Protein AF-A0A1V4WXB0-F1 (afdb_monomer_lite)

Radius of gyration: 16.63 Å; chains: 1; bounding box: 37×34×46 Å

Structure (mmCIF, N/CA/C/O backbone):
data_AF-A0A1V4WXB0-F1
#
_entry.id   AF-A0A1V4WXB0-F1
#
loop_
_atom_site.group_PDB
_atom_site.id
_atom_site.type_symbol
_atom_site.label_atom_id
_atom_site.label_alt_id
_atom_site.label_comp_id
_atom_site.label_asym_id
_atom_site.label_entity_id
_atom_site.label_seq_id
_atom_site.pdbx_PDB_ins_code
_atom_site.Cartn_x
_atom_site.Cartn_y
_atom_site.Cartn_z
_atom_site.occupancy
_atom_site.B_iso_or_equiv
_atom_site.auth_seq_id
_atom_site.auth_comp_id
_atom_site.auth_asym_id
_atom_site.auth_atom_id
_atom_site.pdbx_PDB_model_num
ATOM 1 N N . MET A 1 1 ? -0.333 -11.982 -15.450 1.00 48.03 1 MET A N 1
ATOM 2 C CA . MET A 1 1 ? -1.634 -11.335 -15.133 1.00 48.03 1 MET A CA 1
ATOM 3 C C . MET A 1 1 ? -2.559 -12.350 -14.478 1.00 48.03 1 MET A C 1
ATOM 5 O O . MET A 1 1 ? -2.825 -13.374 -15.090 1.00 48.03 1 MET A O 1
ATOM 9 N N . LEU A 1 2 ? -3.059 -12.073 -13.270 1.00 60.75 2 LEU A N 1
ATOM 10 C CA . LEU A 1 2 ? -4.020 -12.927 -12.544 1.00 60.75 2 LEU A CA 1
ATOM 11 C C . LEU A 1 2 ? -5.465 -12.823 -13.087 1.00 60.75 2 LEU A C 1
ATOM 13 O O . LEU A 1 2 ? -6.425 -13.020 -12.353 1.00 60.75 2 LEU A O 1
ATOM 17 N N . GLY A 1 3 ? -5.624 -12.480 -14.369 1.00 71.88 3 GLY A N 1
ATOM 18 C CA . GLY A 1 3 ? -6.923 -12.312 -15.029 1.00 71.88 3 GLY A CA 1
ATOM 19 C C . GLY A 1 3 ? -7.626 -10.966 -14.810 1.00 71.88 3 GLY A C 1
ATOM 20 O O . GLY A 1 3 ? -8.650 -10.752 -15.440 1.00 71.88 3 GLY A O 1
ATOM 21 N N . GLN A 1 4 ? -7.088 -10.062 -13.979 1.00 81.25 4 GLN A N 1
ATOM 22 C CA . GLN A 1 4 ? -7.661 -8.730 -13.728 1.00 81.25 4 GLN A CA 1
ATOM 23 C C . GLN A 1 4 ? -6.994 -7.649 -14.588 1.00 81.25 4 GLN A C 1
ATOM 25 O O . GLN A 1 4 ? -5.766 -7.534 -14.592 1.00 81.25 4 GLN A O 1
ATOM 30 N N . GLU A 1 5 ? -7.785 -6.824 -15.272 1.00 85.38 5 GLU A N 1
ATOM 31 C CA . GLU A 1 5 ? -7.285 -5.708 -16.075 1.00 85.38 5 GLU A CA 1
ATOM 32 C C . GLU A 1 5 ? -6.605 -4.622 -15.226 1.00 85.38 5 GLU A C 1
ATOM 34 O O . GLU A 1 5 ? -6.912 -4.397 -14.051 1.00 85.38 5 GLU A O 1
ATOM 39 N N . MET A 1 6 ? -5.663 -3.909 -15.847 1.00 87.19 6 MET A N 1
ATOM 40 C CA . MET A 1 6 ? -5.005 -2.769 -15.217 1.00 87.19 6 MET A CA 1
ATOM 41 C C . MET A 1 6 ? -5.998 -1.614 -15.020 1.00 87.19 6 MET A C 1
ATOM 43 O O . MET A 1 6 ? -6.752 -1.269 -15.930 1.00 87.19 6 MET A O 1
ATOM 47 N N . ALA A 1 7 ? -5.954 -0.957 -13.858 1.00 87.62 7 ALA A N 1
ATOM 48 C CA . ALA A 1 7 ? -6.588 0.350 -13.692 1.00 87.62 7 ALA A CA 1
ATOM 49 C C . ALA A 1 7 ? -5.971 1.401 -14.644 1.00 87.62 7 ALA A C 1
ATOM 51 O O . ALA A 1 7 ? -4.812 1.294 -15.027 1.00 87.62 7 ALA A O 1
ATOM 52 N N . GLY A 1 8 ? -6.741 2.429 -15.016 1.00 88.88 8 GLY A N 1
ATOM 53 C CA . GLY A 1 8 ? -6.414 3.383 -16.091 1.00 88.88 8 GLY A CA 1
ATOM 54 C C . GLY A 1 8 ? -5.286 4.391 -15.814 1.00 88.88 8 GLY A C 1
ATOM 55 O O . GLY A 1 8 ? -5.411 5.551 -16.199 1.00 88.88 8 GLY A O 1
ATOM 56 N N . TYR A 1 9 ? -4.206 3.984 -15.145 1.00 89.38 9 TYR A N 1
ATOM 57 C CA . TYR A 1 9 ? -3.046 4.817 -14.832 1.00 89.38 9 TYR A CA 1
ATOM 58 C C . TYR A 1 9 ? -1.758 4.153 -15.327 1.00 89.38 9 TYR A C 1
ATOM 60 O O . TYR A 1 9 ? -1.547 2.963 -15.130 1.00 89.38 9 TYR A O 1
ATOM 68 N N . ALA A 1 10 ? -0.868 4.935 -15.931 1.00 92.94 10 ALA A N 1
ATOM 69 C CA . ALA A 1 10 ? 0.445 4.484 -16.391 1.00 92.94 10 ALA A CA 1
ATOM 70 C C . ALA A 1 10 ? 1.535 5.404 -15.825 1.00 92.94 10 ALA A C 1
ATOM 72 O O . ALA A 1 10 ? 2.171 6.161 -16.551 1.00 92.94 10 ALA A O 1
ATOM 73 N N . THR A 1 11 ? 1.658 5.434 -14.497 1.00 95.62 11 THR A N 1
ATOM 74 C CA . THR A 1 11 ? 2.443 6.463 -13.794 1.00 95.62 11 THR A CA 1
ATOM 75 C C . THR A 1 11 ? 3.871 6.056 -13.465 1.00 95.62 11 THR A C 1
ATOM 77 O O . THR A 1 11 ? 4.710 6.946 -13.348 1.00 95.62 11 THR A O 1
ATOM 80 N N . GLY A 1 12 ? 4.159 4.762 -13.307 1.00 96.25 12 GLY A N 1
ATOM 81 C CA . GLY A 1 12 ? 5.501 4.304 -12.964 1.00 96.25 12 GLY A CA 1
ATOM 82 C C . GLY A 1 12 ? 5.569 2.949 -12.271 1.00 96.25 12 GLY A C 1
ATOM 83 O O . GLY A 1 12 ? 4.577 2.236 -12.093 1.00 96.25 12 GLY A O 1
ATOM 84 N N . GLU A 1 13 ? 6.797 2.614 -11.895 1.00 97.25 13 GLU A N 1
ATOM 85 C CA . GLU A 1 13 ? 7.229 1.327 -11.367 1.00 97.25 13 GLU A CA 1
ATOM 86 C C . GLU A 1 13 ? 6.515 0.957 -10.059 1.00 97.25 13 GLU A C 1
ATOM 88 O O . GLU A 1 13 ? 6.157 -0.206 -9.854 1.00 97.25 13 GLU A O 1
ATOM 93 N N . VAL A 1 14 ? 6.250 1.933 -9.179 1.00 97.50 14 VAL A N 1
ATOM 94 C CA . VAL A 1 14 ? 5.590 1.683 -7.886 1.00 97.50 14 VAL A CA 1
ATOM 95 C C . VAL A 1 14 ? 4.118 1.354 -8.089 1.00 97.50 14 VAL A C 1
ATOM 97 O O . VAL A 1 14 ? 3.613 0.388 -7.511 1.00 97.50 14 VAL A O 1
ATOM 100 N N . PHE A 1 15 ? 3.421 2.105 -8.945 1.00 96.62 15 PHE A N 1
ATOM 101 C CA . PHE A 1 15 ? 2.044 1.794 -9.303 1.00 96.62 15 PHE A CA 1
ATOM 102 C C . PHE A 1 15 ? 1.931 0.415 -9.951 1.00 96.62 15 PHE A C 1
ATOM 104 O O . PHE A 1 15 ? 1.105 -0.391 -9.518 1.00 96.62 15 PHE A O 1
ATOM 111 N N . PHE A 1 16 ? 2.785 0.113 -10.928 1.00 95.88 16 PHE A N 1
ATOM 112 C CA . PHE A 1 16 ? 2.788 -1.180 -11.607 1.00 95.88 16 PHE A CA 1
ATOM 113 C C . PHE A 1 16 ? 3.041 -2.342 -10.648 1.00 95.88 16 PHE A C 1
ATOM 115 O O . PHE A 1 16 ? 2.311 -3.333 -10.694 1.00 95.88 16 PHE A O 1
ATOM 122 N N . THR A 1 17 ? 3.994 -2.190 -9.726 1.00 96.44 17 THR A N 1
ATOM 123 C CA . THR A 1 17 ? 4.263 -3.175 -8.669 1.00 96.44 17 THR A CA 1
ATOM 124 C C . THR A 1 17 ? 3.036 -3.371 -7.780 1.00 96.44 17 THR A C 1
ATOM 126 O O . THR A 1 17 ? 2.599 -4.502 -7.560 1.00 96.44 17 THR A O 1
ATOM 129 N N . SER A 1 18 ? 2.410 -2.281 -7.322 1.00 95.50 18 SER A N 1
ATOM 130 C CA . SER A 1 18 ? 1.211 -2.354 -6.478 1.00 95.50 18 SER A CA 1
ATOM 131 C C . SER A 1 18 ? 0.013 -2.996 -7.182 1.00 95.50 18 SER A C 1
ATOM 133 O O . SER A 1 18 ? -0.737 -3.749 -6.568 1.00 95.50 18 SER A O 1
ATOM 135 N N . GLN A 1 19 ? -0.156 -2.750 -8.481 1.00 93.00 19 GLN A N 1
ATOM 136 C CA . GLN A 1 19 ? -1.238 -3.315 -9.280 1.00 93.00 19 GLN A CA 1
ATOM 137 C C . GLN A 1 19 ? -1.010 -4.813 -9.519 1.00 93.00 19 GLN A C 1
ATOM 139 O O . GLN A 1 19 ? -1.948 -5.608 -9.470 1.00 93.00 19 GLN A O 1
ATOM 144 N N . ALA A 1 20 ? 0.238 -5.214 -9.756 1.00 93.12 20 ALA A N 1
ATOM 145 C CA . ALA A 1 20 ? 0.595 -6.600 -10.019 1.00 93.12 20 ALA A CA 1
ATOM 146 C C . ALA A 1 20 ? 0.544 -7.468 -8.761 1.00 93.12 20 ALA A C 1
ATOM 148 O O . ALA A 1 20 ? 0.001 -8.571 -8.801 1.00 93.12 20 ALA A O 1
ATOM 149 N N . LEU A 1 21 ? 1.075 -6.965 -7.646 1.00 94.69 21 LEU A N 1
ATOM 150 C CA . LEU A 1 21 ? 1.255 -7.753 -6.430 1.00 94.69 21 LEU A CA 1
ATOM 151 C C . LEU A 1 21 ? 0.238 -7.436 -5.338 1.00 94.69 21 LEU A C 1
ATOM 153 O O . LEU A 1 21 ? 0.005 -8.298 -4.501 1.00 94.69 21 LEU A O 1
ATOM 157 N N . GLY A 1 22 ? -0.402 -6.264 -5.335 1.00 93.12 22 GLY A N 1
ATOM 158 C CA . GLY A 1 22 ? -1.384 -5.864 -4.321 1.00 93.12 22 GLY A CA 1
ATOM 159 C C . GLY A 1 22 ? -2.600 -6.792 -4.239 1.00 93.12 22 GLY A C 1
ATOM 160 O O . GLY A 1 22 ? -2.878 -7.574 -5.152 1.00 93.12 22 GLY A O 1
ATOM 161 N N . LEU A 1 23 ? -3.319 -6.734 -3.115 1.00 90.50 23 LEU A N 1
ATOM 162 C CA . LEU A 1 23 ? -4.320 -7.742 -2.741 1.00 90.50 23 LEU A CA 1
ATOM 163 C C . LEU A 1 23 ? -5.472 -7.887 -3.741 1.00 90.50 23 LEU A C 1
ATOM 165 O O . LEU A 1 23 ? -5.804 -9.003 -4.131 1.00 90.50 23 LEU A O 1
ATOM 169 N N . ARG A 1 24 ? -6.059 -6.772 -4.172 1.00 88.12 24 ARG A N 1
ATOM 170 C CA . ARG A 1 24 ? -7.177 -6.694 -5.124 1.00 88.12 24 ARG A CA 1
ATOM 171 C C . ARG A 1 24 ? -6.728 -6.342 -6.539 1.00 88.12 24 ARG A C 1
ATOM 173 O O . ARG A 1 24 ? -7.591 -6.061 -7.364 1.00 88.12 24 ARG A O 1
ATOM 180 N N . HIS A 1 25 ? -5.421 -6.288 -6.814 1.00 86.94 25 HIS A N 1
ATOM 181 C CA . HIS A 1 25 ? -4.891 -5.812 -8.099 1.00 86.94 25 HIS A CA 1
ATOM 182 C C . HIS A 1 25 ? -5.520 -4.480 -8.518 1.00 86.94 25 HIS A C 1
ATOM 184 O O . HIS A 1 25 ? -6.098 -4.346 -9.596 1.00 86.94 25 HIS A O 1
ATOM 190 N N . SER A 1 26 ? -5.533 -3.513 -7.600 1.00 86.75 26 SER A N 1
ATOM 191 C CA . SER A 1 26 ? -6.298 -2.284 -7.773 1.00 86.75 26 SER A CA 1
ATOM 192 C C . SER A 1 26 ? -5.638 -1.100 -7.084 1.00 86.75 26 SER A C 1
ATOM 194 O O . SER A 1 26 ? -5.165 -1.202 -5.953 1.00 86.75 26 SER A O 1
ATOM 196 N N . HIS A 1 27 ? -5.753 0.070 -7.715 1.00 90.06 27 HIS A N 1
ATOM 197 C CA . HIS A 1 27 ? -5.433 1.385 -7.146 1.00 90.06 27 HIS A CA 1
ATOM 198 C C . HIS A 1 27 ? -6.203 1.715 -5.847 1.00 90.06 27 HIS A C 1
ATOM 200 O O . HIS A 1 27 ? -5.913 2.694 -5.151 1.00 90.06 27 HIS A O 1
ATOM 206 N N . LEU A 1 28 ? -7.220 0.920 -5.501 1.00 91.38 28 LEU A N 1
ATOM 207 C CA . LEU A 1 28 ? -7.904 1.038 -4.219 1.00 91.38 28 LEU A CA 1
ATOM 208 C C . LEU A 1 28 ? -7.078 0.472 -3.056 1.00 91.38 28 LEU A C 1
ATOM 210 O O . LEU A 1 28 ? -7.296 0.925 -1.933 1.00 91.38 28 LEU A O 1
ATOM 214 N N . ASP A 1 29 ? -6.143 -0.455 -3.293 1.00 89.94 29 ASP A N 1
ATOM 215 C CA . ASP A 1 29 ? -5.240 -0.997 -2.260 1.00 89.94 29 ASP A CA 1
ATOM 216 C C . ASP A 1 29 ? -3.968 -0.193 -2.069 1.00 89.94 29 ASP A C 1
ATOM 218 O O . ASP A 1 29 ? -3.390 -0.234 -0.990 1.00 89.94 29 ASP A O 1
ATOM 222 N N . SER A 1 30 ? -3.550 0.553 -3.087 1.00 94.31 30 SER A N 1
ATOM 223 C CA . SER A 1 30 ? -2.381 1.411 -2.988 1.00 94.31 30 SER A CA 1
ATOM 224 C C . SER A 1 30 ? -2.524 2.655 -3.851 1.00 94.31 30 SER A C 1
ATOM 226 O O . SER A 1 30 ? -3.004 2.625 -4.983 1.00 94.31 30 SER A O 1
ATOM 228 N N . GLY A 1 31 ? -2.047 3.770 -3.318 1.00 95.44 31 GLY A N 1
ATOM 229 C CA . GLY A 1 31 ? -1.879 5.043 -3.990 1.00 95.44 31 GLY A CA 1
ATOM 230 C C . GLY A 1 31 ? -0.587 5.131 -4.792 1.00 95.44 31 GLY A C 1
ATOM 231 O O . GLY A 1 31 ? -0.103 6.245 -4.969 1.00 95.44 31 GLY A O 1
ATOM 232 N N . GLY A 1 32 ? -0.029 4.012 -5.271 1.00 96.19 32 GLY A N 1
ATOM 233 C CA . GLY A 1 32 ? 1.217 3.982 -6.048 1.00 96.19 32 GLY A CA 1
ATOM 234 C C . GLY A 1 32 ? 1.239 4.981 -7.208 1.00 96.19 32 GLY A C 1
ATOM 235 O O . GLY A 1 32 ? 2.259 5.611 -7.455 1.00 96.19 32 GLY A O 1
ATOM 236 N N . TYR A 1 33 ? 0.086 5.244 -7.832 1.00 95.62 33 TYR A N 1
ATOM 237 C CA . TYR A 1 33 ? -0.020 6.254 -8.888 1.00 95.62 33 TYR A CA 1
ATOM 238 C C . TYR A 1 33 ? 0.310 7.671 -8.402 1.00 95.62 33 TYR A C 1
ATOM 240 O O . TYR A 1 33 ? 0.986 8.436 -9.085 1.00 95.62 33 TYR A O 1
ATOM 248 N N . ALA A 1 34 ? -0.151 8.022 -7.201 1.00 95.56 34 ALA A N 1
ATOM 249 C CA . ALA A 1 34 ? 0.110 9.316 -6.590 1.00 95.56 34 ALA A CA 1
ATOM 250 C C . ALA A 1 34 ? 1.540 9.397 -6.047 1.00 95.56 34 ALA A C 1
ATOM 252 O O . ALA A 1 34 ? 2.101 10.491 -6.001 1.00 95.56 34 ALA A O 1
ATOM 253 N N . TYR A 1 35 ? 2.118 8.259 -5.643 1.00 97.06 35 TYR A N 1
ATOM 254 C CA . TYR A 1 35 ? 3.531 8.169 -5.295 1.00 97.06 35 TYR A CA 1
ATOM 255 C C . TYR A 1 35 ? 4.395 8.490 -6.513 1.00 97.06 35 TYR A C 1
ATOM 257 O O . TYR A 1 35 ? 5.152 9.450 -6.467 1.00 97.06 35 TYR A O 1
ATOM 265 N N . ASP A 1 36 ? 4.200 7.787 -7.630 1.00 97.06 36 ASP A N 1
ATOM 266 C CA . ASP A 1 36 ? 4.985 7.982 -8.856 1.00 97.06 36 ASP A CA 1
ATOM 267 C C . ASP A 1 36 ? 4.879 9.397 -9.447 1.00 97.06 36 ASP A C 1
ATOM 269 O O . ASP A 1 36 ? 5.800 9.875 -10.104 1.00 97.06 36 ASP A O 1
ATOM 273 N N . GLN A 1 37 ? 3.759 10.088 -9.223 1.00 95.25 37 GLN A N 1
ATOM 274 C CA . GLN A 1 37 ? 3.573 11.472 -9.668 1.00 95.25 37 GLN A CA 1
ATOM 275 C C . GLN A 1 37 ? 4.345 12.497 -8.826 1.00 95.25 37 GLN A C 1
ATOM 277 O O . GLN A 1 37 ? 4.614 13.600 -9.304 1.00 95.25 37 GLN A O 1
ATOM 282 N N . LYS A 1 38 ? 4.650 12.177 -7.564 1.00 95.06 38 LYS A N 1
ATOM 283 C CA . LYS A 1 38 ? 5.233 13.116 -6.590 1.00 95.06 38 LYS A CA 1
ATOM 284 C C . LYS A 1 38 ? 6.682 12.793 -6.268 1.00 95.06 38 LYS A C 1
ATOM 286 O O . LYS A 1 38 ? 7.492 13.708 -6.148 1.00 95.06 38 LYS A O 1
ATOM 291 N N . GLU A 1 39 ? 6.987 11.514 -6.103 1.00 95.38 39 GLU A N 1
ATOM 292 C CA . GLU A 1 39 ? 8.316 11.023 -5.791 1.00 95.38 39 GLU A CA 1
ATOM 293 C C . GLU A 1 39 ? 9.076 10.707 -7.075 1.00 95.38 39 GLU A C 1
ATOM 295 O O . GLU A 1 39 ? 8.625 9.928 -7.912 1.00 95.38 39 GLU A O 1
ATOM 300 N N . LYS A 1 40 ? 10.244 11.327 -7.219 1.00 90.56 40 LYS A N 1
ATOM 301 C CA . LYS A 1 40 ? 11.116 11.169 -8.388 1.00 90.56 40 LYS A CA 1
ATOM 302 C C . LYS A 1 40 ? 12.371 10.367 -8.065 1.00 90.56 40 LYS A C 1
ATOM 304 O O . LYS A 1 40 ? 13.083 9.974 -8.987 1.00 90.56 40 LYS A O 1
ATOM 309 N N . SER A 1 41 ? 12.671 10.149 -6.785 1.00 88.69 41 SER A N 1
ATOM 310 C CA . SER A 1 41 ? 13.769 9.289 -6.376 1.00 88.69 41 SER A CA 1
ATOM 311 C C . SER A 1 41 ? 13.454 7.828 -6.701 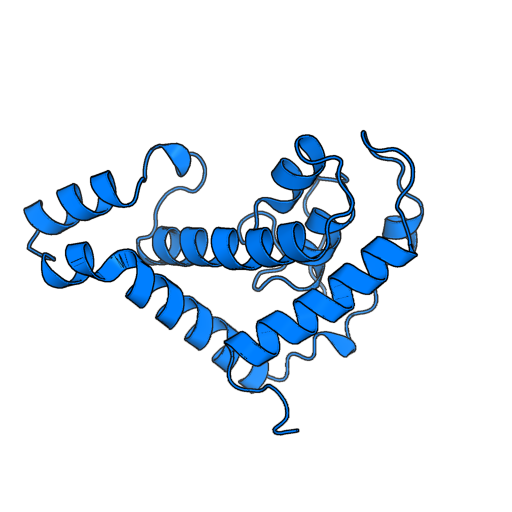1.00 88.69 41 SER A C 1
ATOM 313 O O . SER A 1 41 ? 12.308 7.384 -6.667 1.00 88.69 41 SER A O 1
ATOM 315 N N . LYS A 1 42 ? 14.501 7.063 -7.009 1.00 93.19 42 LYS A N 1
ATOM 316 C CA . LYS A 1 42 ? 14.447 5.604 -7.172 1.00 93.19 42 LYS A CA 1
ATOM 317 C C . LYS A 1 42 ? 14.844 4.923 -5.860 1.00 93.19 42 LYS A C 1
ATOM 319 O O . LYS A 1 42 ? 15.721 4.066 -5.822 1.00 93.19 42 LYS A O 1
ATOM 324 N N . ASP A 1 43 ? 14.260 5.387 -4.758 1.00 96.50 43 ASP A N 1
ATOM 325 C CA . ASP A 1 43 ? 14.564 4.888 -3.417 1.00 96.50 43 ASP A CA 1
ATOM 326 C C . ASP A 1 43 ? 13.711 3.651 -3.109 1.00 96.50 43 ASP A C 1
ATOM 328 O O . ASP A 1 43 ? 12.508 3.746 -2.851 1.00 96.50 43 ASP A O 1
ATOM 332 N N . MET A 1 44 ? 14.357 2.482 -3.143 1.00 97.88 44 MET A N 1
ATOM 333 C CA . MET A 1 44 ? 13.713 1.195 -2.887 1.00 97.88 44 MET A CA 1
ATOM 334 C C . MET A 1 44 ? 13.048 1.155 -1.511 1.00 97.88 44 MET A C 1
ATOM 336 O O . MET A 1 44 ? 11.876 0.803 -1.397 1.00 97.88 44 MET A O 1
ATOM 340 N N . ALA A 1 45 ? 13.781 1.535 -0.463 1.00 97.94 45 ALA A N 1
ATOM 341 C CA . ALA A 1 45 ? 13.299 1.432 0.908 1.00 97.94 45 ALA A CA 1
ATOM 342 C C . ALA A 1 45 ? 12.076 2.327 1.117 1.00 97.94 45 ALA A C 1
ATOM 344 O O . ALA A 1 45 ? 11.078 1.897 1.697 1.00 97.94 45 ALA A O 1
ATOM 345 N N . LYS A 1 46 ? 12.117 3.547 0.573 1.00 98.25 46 LYS A N 1
ATOM 346 C CA . LYS A 1 46 ? 10.999 4.488 0.634 1.00 98.25 46 LYS A CA 1
ATOM 347 C C . LYS A 1 46 ? 9.768 3.982 -0.116 1.00 98.25 46 LYS A C 1
ATOM 349 O O . LYS A 1 46 ? 8.651 4.169 0.361 1.00 98.25 46 LYS A O 1
ATOM 354 N N . ALA A 1 47 ? 9.950 3.376 -1.285 1.00 98.31 47 ALA A N 1
ATOM 355 C CA . ALA A 1 47 ? 8.846 2.839 -2.073 1.00 98.31 47 ALA A CA 1
ATOM 356 C C . ALA A 1 47 ? 8.180 1.639 -1.380 1.00 98.31 47 ALA A C 1
ATOM 358 O O . ALA A 1 47 ? 6.954 1.599 -1.281 1.00 98.31 47 ALA A O 1
ATOM 359 N N . ILE A 1 48 ? 8.965 0.705 -0.834 1.00 98.38 48 ILE A N 1
ATOM 360 C CA . ILE A 1 48 ? 8.438 -0.445 -0.085 1.00 98.38 48 ILE A CA 1
ATOM 361 C C . ILE A 1 48 ? 7.717 0.005 1.191 1.00 98.38 48 ILE A C 1
ATOM 363 O O . ILE A 1 48 ? 6.597 -0.439 1.450 1.00 98.38 48 ILE A O 1
ATOM 367 N N . ASP A 1 49 ? 8.310 0.928 1.954 1.00 98.19 49 ASP A N 1
ATOM 368 C CA . ASP A 1 49 ? 7.683 1.498 3.152 1.00 98.19 49 ASP A CA 1
ATOM 369 C C . ASP A 1 49 ? 6.343 2.173 2.822 1.00 98.19 49 ASP A C 1
ATOM 371 O O . ASP A 1 49 ? 5.344 1.943 3.508 1.00 98.19 49 ASP A O 1
ATOM 375 N N . PHE A 1 50 ? 6.291 2.935 1.724 1.00 98.31 50 PHE A N 1
ATOM 376 C CA . PHE A 1 50 ? 5.054 3.537 1.238 1.00 98.31 50 PHE A CA 1
ATOM 377 C C . PHE A 1 50 ? 3.990 2.485 0.909 1.00 98.31 50 PHE A C 1
ATOM 379 O O . PHE A 1 50 ? 2.861 2.608 1.382 1.00 98.31 50 PHE A O 1
ATOM 386 N N . LEU A 1 51 ? 4.329 1.452 0.129 1.00 98.06 51 LEU A N 1
ATOM 387 C CA . LEU A 1 51 ? 3.372 0.418 -0.275 1.00 98.06 51 LEU A CA 1
ATOM 388 C C . LEU A 1 51 ? 2.754 -0.287 0.938 1.00 98.06 51 LEU A C 1
ATOM 390 O O . LEU A 1 51 ? 1.539 -0.474 0.981 1.00 98.06 51 LEU A O 1
ATOM 394 N N . LEU A 1 52 ? 3.569 -0.635 1.938 1.00 97.75 52 LEU A N 1
ATOM 395 C CA . LEU A 1 52 ? 3.103 -1.311 3.150 1.00 97.75 52 LEU A CA 1
ATOM 396 C C . LEU A 1 52 ? 2.244 -0.401 4.035 1.00 97.75 52 LEU A C 1
ATOM 398 O O . LEU A 1 52 ? 1.214 -0.846 4.543 1.00 97.75 52 LEU A O 1
ATOM 402 N N . LYS A 1 53 ? 2.647 0.859 4.236 1.00 97.12 53 LYS A N 1
ATOM 403 C CA . LYS A 1 53 ? 1.917 1.800 5.103 1.00 97.12 53 LYS A CA 1
ATOM 404 C C . LYS A 1 53 ? 0.615 2.283 4.476 1.00 97.12 53 LYS A C 1
ATOM 406 O O . LYS A 1 53 ? -0.399 2.367 5.167 1.00 97.12 53 LYS A O 1
ATOM 411 N N . ASP A 1 54 ? 0.621 2.583 3.180 1.00 97.06 54 ASP A N 1
ATOM 412 C CA . ASP A 1 54 ? -0.581 3.036 2.477 1.00 97.06 54 ASP A CA 1
ATOM 413 C C . ASP A 1 54 ? -1.629 1.913 2.402 1.00 97.06 54 ASP A C 1
ATOM 415 O O . ASP A 1 54 ? -2.808 2.161 2.663 1.00 97.06 54 ASP A O 1
ATOM 419 N N . GLU A 1 55 ? -1.207 0.663 2.163 1.00 97.06 55 GLU A N 1
ATOM 420 C CA . GLU A 1 55 ? -2.093 -0.504 2.260 1.00 97.06 55 GLU A CA 1
ATOM 421 C C . GLU A 1 55 ? -2.675 -0.647 3.675 1.00 97.06 55 GLU A C 1
ATOM 423 O O . GLU A 1 55 ? -3.889 -0.788 3.822 1.00 97.06 55 GLU A O 1
ATOM 428 N N . GLN A 1 56 ? -1.844 -0.558 4.722 1.00 96.62 56 GLN A N 1
ATOM 429 C CA . GLN A 1 56 ? -2.293 -0.663 6.116 1.00 96.62 56 GLN A CA 1
ATOM 430 C C . GLN A 1 56 ? -3.396 0.359 6.438 1.00 96.62 56 GLN A C 1
ATOM 432 O O . GLN A 1 56 ? -4.445 -0.010 6.974 1.00 96.62 56 GLN A O 1
ATOM 437 N N . GLY A 1 57 ? -3.199 1.629 6.068 1.00 96.00 57 GLY A N 1
ATOM 438 C CA . GLY A 1 57 ? -4.201 2.679 6.271 1.00 96.00 57 GLY A CA 1
ATOM 439 C C . GLY A 1 57 ? -5.490 2.419 5.485 1.00 96.00 57 GLY A C 1
ATOM 440 O O . GLY A 1 57 ? -6.596 2.526 6.019 1.00 96.00 57 GLY A O 1
ATOM 441 N N . ARG A 1 58 ? -5.381 1.992 4.223 1.00 96.12 58 ARG A N 1
ATOM 442 C CA . ARG A 1 58 ? -6.548 1.656 3.387 1.00 96.12 58 ARG A CA 1
ATOM 443 C C . ARG A 1 58 ? -7.314 0.454 3.911 1.00 96.12 58 ARG A C 1
ATOM 445 O O . ARG A 1 58 ? -8.542 0.443 3.842 1.00 96.12 58 ARG A O 1
ATOM 452 N N . VAL A 1 59 ? -6.626 -0.547 4.445 1.00 95.94 59 VAL A N 1
ATOM 453 C CA . VAL A 1 59 ? -7.245 -1.724 5.061 1.00 95.94 59 VAL A CA 1
ATOM 454 C C . VAL A 1 59 ? -8.058 -1.326 6.289 1.00 95.94 59 VAL A C 1
ATOM 456 O O . VAL A 1 59 ? -9.184 -1.804 6.434 1.00 95.94 59 VAL A O 1
ATOM 459 N N . LEU A 1 60 ? -7.553 -0.417 7.126 1.00 96.31 60 LEU A N 1
ATOM 460 C CA . LEU A 1 60 ? -8.310 0.116 8.260 1.00 96.31 60 LEU A CA 1
ATOM 461 C C . LEU A 1 60 ? -9.593 0.810 7.786 1.00 96.31 60 LEU A C 1
ATOM 463 O O . LEU A 1 60 ? -10.694 0.431 8.187 1.00 96.31 60 LEU A O 1
ATOM 467 N N . LEU A 1 61 ? -9.455 1.769 6.867 1.00 96.69 61 LEU A N 1
ATOM 468 C CA . LEU A 1 61 ? -10.575 2.541 6.325 1.00 96.69 61 LEU A CA 1
ATOM 469 C C . LEU A 1 61 ? -11.627 1.653 5.653 1.00 96.69 61 LEU A C 1
ATOM 471 O O . LEU A 1 61 ? -12.821 1.792 5.908 1.00 96.69 61 LEU A O 1
ATOM 475 N N . THR A 1 62 ? -11.198 0.710 4.816 1.00 95.81 62 THR A N 1
ATOM 476 C CA . THR A 1 62 ? -12.117 -0.193 4.108 1.00 95.81 62 THR A CA 1
ATOM 477 C C . THR A 1 62 ? -12.778 -1.211 5.033 1.00 95.81 62 THR A C 1
ATOM 479 O O . THR A 1 62 ? -13.906 -1.612 4.757 1.00 95.81 62 THR A O 1
ATOM 482 N N . SER A 1 63 ? -12.149 -1.577 6.155 1.00 95.31 63 SER A N 1
ATOM 483 C CA . SER A 1 63 ? -12.786 -2.411 7.188 1.00 95.31 63 SER A CA 1
ATOM 484 C C . SER A 1 63 ? -13.893 -1.664 7.941 1.00 95.31 63 SER A C 1
ATOM 486 O O . SER A 1 63 ? -14.824 -2.291 8.434 1.00 95.31 63 SER A O 1
ATOM 488 N N . MET A 1 64 ? -13.835 -0.329 7.971 1.00 94.69 64 MET A N 1
ATOM 489 C CA . MET A 1 64 ? -14.900 0.551 8.472 1.00 94.69 64 MET A CA 1
ATOM 490 C C . MET A 1 64 ? -15.847 1.044 7.363 1.00 94.69 64 MET A C 1
ATOM 492 O O . MET A 1 64 ? -16.670 1.922 7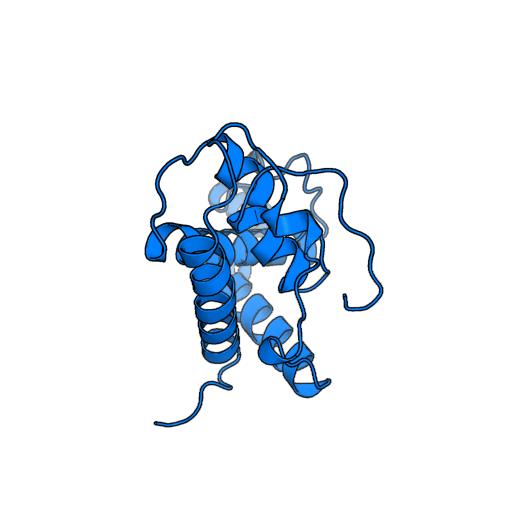.605 1.00 94.69 64 MET A O 1
ATOM 496 N N . VAL A 1 65 ? -15.743 0.495 6.145 1.00 94.06 65 VAL A N 1
ATOM 497 C CA . VAL A 1 65 ? -16.583 0.857 4.984 1.00 94.06 65 VAL A CA 1
ATOM 498 C C . VAL A 1 65 ? -16.461 2.344 4.594 1.00 94.06 65 VAL A C 1
ATOM 500 O O . VAL A 1 65 ? -17.380 2.954 4.051 1.00 94.06 65 VAL A O 1
ATOM 503 N N . ALA A 1 66 ? -15.305 2.957 4.855 1.00 94.25 66 ALA A N 1
ATOM 504 C CA . ALA A 1 66 ? -15.075 4.362 4.546 1.00 94.25 66 ALA A CA 1
ATOM 505 C C . ALA A 1 66 ? -14.878 4.605 3.037 1.00 94.25 66 ALA A C 1
ATOM 507 O O . ALA A 1 66 ? -14.283 3.802 2.313 1.00 94.25 66 ALA A O 1
ATOM 508 N N . CYS A 1 67 ? -15.325 5.770 2.562 1.00 94.25 67 CYS A N 1
ATOM 509 C CA . CYS A 1 67 ? -15.129 6.192 1.178 1.00 94.25 67 CYS A CA 1
ATOM 510 C C . CYS A 1 67 ? -13.674 6.625 0.921 1.00 94.25 67 CYS A C 1
ATOM 512 O O . CYS A 1 67 ? -13.207 7.634 1.446 1.00 94.25 67 CYS A O 1
ATOM 514 N N . LEU A 1 68 ? -12.950 5.930 0.038 1.00 93.94 68 LEU A N 1
ATOM 515 C CA . LEU A 1 68 ? -11.537 6.242 -0.233 1.00 93.94 68 LEU A CA 1
ATOM 516 C C . LEU A 1 68 ? -11.299 7.568 -0.988 1.00 93.94 68 LEU A C 1
ATOM 518 O O . LEU A 1 68 ? -10.158 8.042 -1.041 1.00 93.94 68 LEU A O 1
ATOM 522 N N . PHE A 1 69 ? -12.347 8.208 -1.522 1.00 92.56 69 PHE A N 1
ATOM 523 C CA . PHE A 1 69 ? -12.252 9.577 -2.048 1.00 92.56 69 PHE A CA 1
ATOM 524 C C . PHE A 1 69 ? -12.045 10.612 -0.941 1.00 92.56 69 PHE A C 1
ATOM 526 O O . PHE A 1 69 ? -11.295 11.564 -1.136 1.00 92.56 69 PHE A O 1
ATOM 533 N N . ALA A 1 70 ? -12.631 10.396 0.238 1.00 91.62 70 ALA A N 1
ATOM 534 C CA . ALA A 1 70 ? -12.516 11.293 1.386 1.00 91.62 70 ALA A CA 1
ATOM 535 C C . ALA A 1 70 ? -11.396 10.889 2.363 1.00 91.62 70 ALA A C 1
ATOM 537 O O . ALA A 1 70 ? -11.299 11.453 3.447 1.00 91.62 70 ALA A O 1
ATOM 538 N N . ARG A 1 71 ? -10.522 9.939 1.993 1.00 92.19 71 ARG A N 1
ATOM 539 C CA . ARG A 1 71 ? -9.521 9.345 2.903 1.00 92.19 71 ARG A CA 1
ATOM 540 C C . ARG A 1 71 ? -8.622 10.347 3.630 1.00 92.19 71 ARG A C 1
ATOM 542 O O . ARG A 1 71 ? -8.248 10.092 4.761 1.00 92.19 71 ARG A O 1
ATOM 549 N N . ASN A 1 72 ? -8.318 11.490 3.014 1.00 91.50 72 ASN A N 1
ATOM 550 C CA . ASN A 1 72 ? -7.483 12.523 3.637 1.00 91.50 72 ASN A CA 1
ATOM 551 C C . ASN A 1 72 ? -8.178 13.233 4.810 1.00 91.50 72 ASN A C 1
ATOM 553 O O . ASN A 1 72 ? -7.509 13.879 5.606 1.00 91.50 72 ASN A O 1
ATOM 557 N N . VAL A 1 73 ? -9.508 13.148 4.896 1.00 94.12 73 VAL A N 1
ATOM 558 C CA . VAL A 1 73 ? -10.287 13.675 6.021 1.00 94.12 73 VAL A CA 1
ATOM 559 C C . VAL A 1 73 ? -10.316 12.664 7.170 1.00 94.12 73 VAL A C 1
ATOM 561 O O . VAL A 1 73 ? -10.409 13.059 8.324 1.00 94.12 73 VAL A O 1
ATOM 564 N N . TYR A 1 74 ? -10.192 11.366 6.882 1.00 95.00 74 TYR A N 1
ATOM 565 C CA . TYR A 1 74 ? -10.219 10.292 7.877 1.00 95.00 74 TYR A CA 1
ATOM 566 C C . TYR A 1 74 ? -8.846 10.079 8.529 1.00 95.00 74 TYR A C 1
ATOM 568 O O . TYR A 1 74 ? -8.240 9.022 8.369 1.00 95.00 74 TYR A O 1
ATOM 576 N N . THR A 1 75 ? -8.340 11.087 9.242 1.00 95.69 75 THR A N 1
ATOM 577 C CA . THR A 1 75 ? -7.103 10.934 10.024 1.00 95.69 75 THR A CA 1
ATOM 578 C C . THR A 1 75 ? -7.332 10.017 11.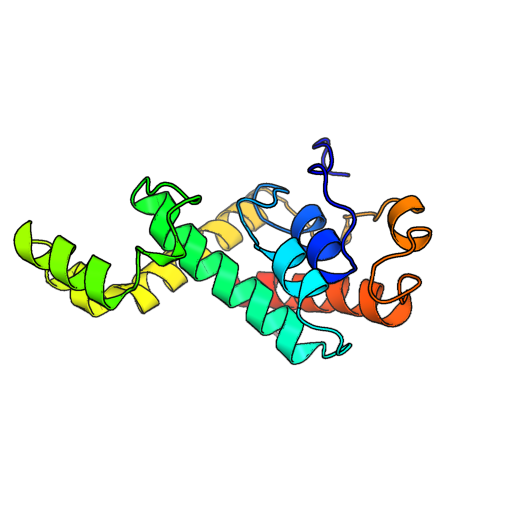225 1.00 95.69 75 THR A C 1
ATOM 580 O O . THR A 1 75 ? -8.460 9.900 11.715 1.00 95.69 75 THR A O 1
ATOM 583 N N . ASP A 1 76 ? -6.269 9.387 11.726 1.00 95.25 76 ASP A N 1
ATOM 584 C CA . ASP A 1 76 ? -6.346 8.489 12.884 1.00 95.25 76 ASP A CA 1
ATOM 585 C C . ASP A 1 76 ? -6.922 9.207 14.115 1.00 95.25 76 ASP A C 1
ATOM 587 O O . ASP A 1 76 ? -7.734 8.639 14.845 1.00 95.25 76 ASP A O 1
ATOM 591 N N . GLU A 1 77 ? -6.592 10.485 14.314 1.00 96.69 77 GLU A N 1
ATOM 592 C CA . GLU A 1 77 ? -7.102 11.298 15.421 1.00 96.69 77 GLU A CA 1
ATOM 593 C C . GLU A 1 77 ? -8.608 11.549 15.300 1.00 96.69 77 GLU A C 1
ATOM 595 O O . GLU A 1 77 ? -9.348 11.450 16.288 1.00 96.69 77 GLU A O 1
ATOM 600 N N . LEU A 1 78 ? -9.084 11.861 14.088 1.00 96.75 78 LEU A N 1
ATOM 601 C CA . LEU A 1 78 ? -10.505 12.096 13.849 1.00 96.75 78 LEU A CA 1
ATOM 602 C C . LEU A 1 78 ? -11.299 10.795 13.988 1.00 96.75 78 LEU A C 1
ATOM 604 O O . LEU A 1 78 ? -12.330 10.773 14.660 1.00 96.75 78 LEU A O 1
ATOM 608 N N . LEU A 1 79 ? -10.789 9.701 13.419 1.00 96.88 79 LEU A N 1
ATOM 609 C CA . LEU A 1 79 ? -11.380 8.371 13.549 1.00 96.88 79 LEU A CA 1
ATOM 610 C C . LEU A 1 79 ? -11.465 7.945 15.015 1.00 96.88 79 LEU A C 1
ATOM 612 O O . LEU A 1 79 ? -12.527 7.515 15.462 1.00 96.88 79 LEU A O 1
ATOM 616 N N . ALA A 1 80 ? -10.388 8.115 15.783 1.00 97.62 80 ALA A N 1
ATOM 617 C CA . ALA A 1 80 ? -10.367 7.803 17.206 1.00 97.62 80 ALA A CA 1
ATOM 618 C C . ALA A 1 80 ? -11.395 8.636 17.986 1.00 97.62 80 ALA A C 1
ATOM 620 O O . ALA A 1 80 ? -12.100 8.106 18.847 1.00 97.62 80 ALA A O 1
ATOM 621 N N . THR A 1 81 ? -11.526 9.925 17.661 1.00 98.00 81 THR A N 1
ATOM 622 C CA . THR A 1 81 ? -12.535 10.804 18.268 1.00 98.00 81 THR A CA 1
ATOM 623 C C . THR A 1 81 ? -13.945 10.293 17.981 1.00 98.00 81 THR A C 1
ATOM 625 O O . THR A 1 81 ? -14.724 10.113 18.914 1.00 98.00 81 THR A O 1
ATOM 628 N N . CYS A 1 82 ? -14.264 9.982 16.722 1.00 96.69 82 CYS A N 1
ATOM 629 C CA . CYS A 1 82 ? -15.568 9.441 16.335 1.00 96.69 82 CYS A CA 1
ATOM 630 C C . CYS A 1 82 ? -15.857 8.078 16.979 1.00 96.69 82 CYS A C 1
ATOM 632 O O . CYS A 1 82 ? -16.959 7.849 17.460 1.00 96.69 82 CYS A O 1
ATOM 634 N N . LEU A 1 83 ? -14.881 7.173 17.038 1.00 97.44 83 LEU A N 1
ATOM 635 C CA . LEU A 1 83 ? -15.056 5.856 17.653 1.00 97.44 83 LEU A CA 1
ATOM 636 C C . LEU A 1 83 ? -15.340 5.953 19.156 1.00 97.44 83 LEU A C 1
ATOM 638 O O . LEU A 1 83 ? -16.165 5.201 19.675 1.00 97.44 83 LEU A O 1
ATOM 642 N N . LYS A 1 84 ? -14.716 6.907 19.856 1.00 98.25 84 LYS A N 1
ATOM 643 C CA . LYS A 1 84 ? -14.990 7.154 21.278 1.00 98.25 84 LYS A CA 1
ATOM 644 C C . LYS A 1 84 ? -16.434 7.596 21.523 1.00 98.25 84 LYS A C 1
ATOM 646 O O . LYS A 1 84 ? -17.023 7.143 22.501 1.00 98.25 84 LYS A O 1
ATOM 651 N N . THR A 1 85 ? -17.032 8.412 20.647 1.00 98.06 85 THR A N 1
ATOM 652 C CA . THR A 1 85 ? -18.417 8.891 20.848 1.00 98.06 85 THR A CA 1
ATOM 653 C C . THR A 1 85 ? -19.463 7.785 20.734 1.00 98.06 85 THR A C 1
ATOM 655 O O . THR A 1 85 ? -20.530 7.897 21.332 1.00 98.06 85 THR A O 1
ATOM 658 N N . VAL A 1 86 ? -19.152 6.704 20.016 1.00 96.94 86 VAL A N 1
ATOM 659 C CA . VAL A 1 86 ? -20.033 5.537 19.847 1.00 96.94 86 VAL A CA 1
ATOM 660 C C . VAL A 1 86 ? -19.628 4.340 20.722 1.00 96.94 86 VAL A C 1
ATOM 662 O O . VAL A 1 86 ? -20.130 3.237 20.530 1.00 96.94 86 VAL A O 1
ATOM 665 N N . GLY A 1 87 ? -18.729 4.538 21.694 1.00 97.75 87 GLY A N 1
ATOM 666 C CA . GLY A 1 87 ? -18.362 3.522 22.689 1.00 97.75 87 GLY A CA 1
ATOM 667 C C . GLY A 1 87 ? -17.211 2.584 22.302 1.00 97.75 87 GLY A C 1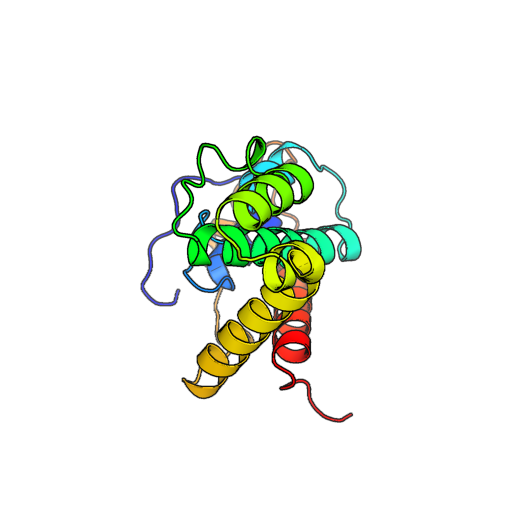
ATOM 668 O O . GLY A 1 87 ? -16.882 1.683 23.070 1.00 97.75 87 GLY A O 1
ATOM 669 N N . TYR A 1 88 ? -16.534 2.802 21.172 1.00 97.50 88 TYR A N 1
ATOM 670 C CA . TYR A 1 88 ? -15.389 1.996 20.722 1.00 97.50 88 TYR A CA 1
ATOM 671 C C . TYR A 1 88 ? -14.037 2.542 21.218 1.00 97.50 88 TYR A C 1
ATOM 673 O O . TYR A 1 88 ? -13.072 2.629 20.457 1.00 97.50 88 TYR A O 1
ATOM 681 N N . GLY A 1 89 ? -13.942 2.896 22.505 1.00 97.56 89 GLY A N 1
ATOM 682 C CA . GLY A 1 89 ? -12.729 3.483 23.099 1.00 97.56 89 GLY A CA 1
ATOM 683 C C . GLY A 1 89 ? -11.476 2.618 22.924 1.00 97.56 89 GLY A C 1
ATOM 684 O O . GLY A 1 89 ? -10.442 3.114 22.487 1.00 97.56 89 GLY A O 1
ATOM 685 N N . THR A 1 90 ? -11.589 1.304 23.146 1.00 97.31 90 THR A N 1
ATOM 686 C CA . THR A 1 90 ? -10.467 0.370 22.959 1.00 97.31 90 THR A CA 1
ATOM 687 C C . THR A 1 90 ? -9.961 0.348 21.516 1.00 97.31 90 THR A C 1
ATOM 689 O O . THR A 1 90 ? -8.754 0.352 21.299 1.00 97.31 90 THR A O 1
ATOM 692 N N . LEU A 1 91 ? -10.853 0.356 20.518 1.00 97.00 91 LEU A N 1
ATOM 693 C CA . LEU A 1 91 ? -10.442 0.410 19.111 1.00 97.00 91 LEU A CA 1
ATOM 694 C C . LEU A 1 91 ? -9.797 1.761 18.777 1.00 97.00 91 LEU A C 1
ATOM 696 O O . LEU A 1 91 ? -8.763 1.792 18.117 1.00 97.00 91 LEU A O 1
ATOM 700 N N . ALA A 1 92 ? -10.373 2.861 19.271 1.00 97.69 92 ALA A N 1
ATOM 701 C CA . ALA A 1 92 ? -9.860 4.213 19.063 1.00 97.69 92 ALA A CA 1
ATOM 702 C C . ALA A 1 92 ? -8.411 4.388 19.548 1.00 97.69 92 ALA A C 1
ATOM 704 O O . ALA A 1 92 ? -7.647 5.142 18.956 1.00 97.69 92 ALA A O 1
ATOM 705 N N . GLU A 1 93 ? -8.026 3.687 20.612 1.00 97.75 93 GLU A N 1
ATOM 706 C CA . GLU A 1 93 ? -6.673 3.724 21.181 1.00 97.75 93 GLU A CA 1
ATOM 707 C C . GLU A 1 93 ? -5.694 2.765 20.487 1.00 97.75 93 GLU A C 1
ATOM 709 O O . GLU A 1 93 ? -4.494 2.822 20.739 1.00 97.75 93 GLU A O 1
ATOM 714 N N . ASN A 1 94 ? -6.184 1.893 19.599 1.00 97.69 94 ASN A N 1
ATOM 715 C CA . ASN A 1 94 ? -5.409 0.802 19.004 1.00 97.69 94 ASN A CA 1
ATOM 716 C C . ASN A 1 94 ? -5.530 0.725 17.470 1.00 97.69 94 ASN A C 1
ATOM 718 O O . ASN A 1 94 ? -5.286 -0.334 16.891 1.00 97.69 94 ASN A O 1
ATOM 722 N N . LEU A 1 95 ? -5.873 1.827 16.791 1.00 97.75 95 LEU A N 1
ATOM 723 C CA . LEU A 1 95 ? -6.077 1.855 15.334 1.00 97.75 95 LEU A CA 1
ATOM 724 C C . LEU A 1 95 ? -4.888 1.288 14.547 1.00 97.75 95 LEU A C 1
ATOM 726 O O . LEU A 1 95 ? -5.073 0.400 13.717 1.00 97.75 95 LEU A O 1
ATOM 730 N N . GLY A 1 96 ? -3.666 1.743 14.844 1.00 96.75 96 GLY A N 1
ATOM 731 C CA . GLY A 1 96 ? -2.444 1.277 14.180 1.00 96.75 96 GLY A CA 1
ATOM 732 C C . GLY A 1 96 ? -2.212 -0.236 14.326 1.00 96.75 96 GLY A C 1
ATOM 733 O O . GLY A 1 96 ? -2.131 -0.930 13.305 1.00 96.75 96 GLY A O 1
ATOM 734 N N . PRO A 1 97 ? -2.142 -0.776 15.561 1.00 97.50 97 PRO A N 1
ATOM 735 C CA . PRO A 1 97 ? -2.034 -2.216 15.801 1.00 97.50 97 PRO A CA 1
ATOM 736 C C . PRO A 1 97 ? -3.157 -3.042 15.161 1.00 97.50 97 PRO A C 1
ATOM 738 O O . PRO A 1 97 ? -2.881 -4.079 14.557 1.00 97.50 97 PRO A O 1
ATOM 741 N N . VAL A 1 98 ? -4.410 -2.578 15.228 1.00 98.00 98 VAL A N 1
ATOM 742 C CA . VAL A 1 98 ? -5.554 -3.262 14.602 1.00 98.00 98 VAL A CA 1
ATOM 743 C C . VAL A 1 98 ? -5.412 -3.280 13.081 1.00 98.00 98 VAL A C 1
ATOM 745 O O . VAL A 1 98 ? -5.550 -4.338 12.470 1.00 98.00 98 VAL A O 1
ATOM 748 N N . ALA A 1 99 ? -5.065 -2.150 12.463 1.00 97.69 99 ALA A N 1
ATOM 749 C CA . ALA A 1 99 ? -4.825 -2.064 11.026 1.00 97.69 99 ALA A CA 1
ATOM 750 C C . ALA A 1 99 ? -3.723 -3.033 10.579 1.00 97.69 99 ALA A C 1
ATOM 752 O O . ALA A 1 99 ? -3.908 -3.782 9.619 1.00 97.69 99 ALA A O 1
ATOM 753 N N . ARG A 1 100 ? -2.603 -3.073 11.319 1.00 97.69 100 ARG A N 1
ATOM 754 C CA . ARG A 1 100 ? -1.496 -4.003 11.063 1.00 97.69 100 ARG A CA 1
ATOM 755 C C . ARG A 1 100 ? -1.955 -5.451 11.168 1.00 97.69 100 ARG A C 1
ATOM 757 O O . ARG A 1 100 ? -1.626 -6.255 10.303 1.00 97.69 100 ARG A O 1
ATOM 764 N N . HIS A 1 101 ? -2.734 -5.782 12.192 1.00 97.88 101 HIS A N 1
ATOM 765 C CA . HIS A 1 101 ? -3.240 -7.134 12.381 1.00 97.88 101 HIS A CA 1
ATOM 766 C C . HIS A 1 101 ? -4.150 -7.574 11.223 1.00 97.88 101 HIS A C 1
ATOM 768 O O . HIS A 1 101 ? -3.975 -8.666 10.681 1.00 97.88 101 HIS A O 1
ATOM 774 N N . ILE A 1 102 ? -5.068 -6.710 10.775 1.00 97.56 102 ILE A N 1
ATOM 775 C CA . ILE A 1 102 ? -5.940 -6.998 9.624 1.00 97.56 102 ILE A CA 1
ATOM 776 C C . ILE A 1 102 ? -5.105 -7.173 8.348 1.00 97.56 102 ILE A C 1
ATOM 778 O O . ILE A 1 102 ? -5.351 -8.104 7.580 1.00 97.56 102 ILE A O 1
ATOM 782 N N . GLN A 1 103 ? -4.104 -6.316 8.132 1.00 97.38 103 GLN A N 1
ATOM 783 C CA . GLN A 1 103 ? -3.170 -6.412 7.006 1.00 97.38 103 GLN A CA 1
ATOM 784 C C . GLN A 1 103 ? -2.451 -7.775 6.993 1.00 97.38 103 GLN A C 1
ATOM 786 O O . GLN A 1 103 ? -2.437 -8.471 5.979 1.00 97.38 103 GLN A O 1
ATOM 791 N N . GLN A 1 104 ? -1.929 -8.216 8.141 1.00 97.56 104 GLN A N 1
ATOM 792 C CA . GLN A 1 104 ? -1.276 -9.521 8.289 1.00 97.56 104 GLN A CA 1
ATOM 793 C C . GLN A 1 104 ? -2.228 -10.686 8.003 1.00 97.56 104 GLN A C 1
ATOM 795 O O . GLN A 1 104 ? -1.874 -11.604 7.264 1.00 97.56 104 GLN A O 1
ATOM 800 N N . LEU A 1 105 ? -3.449 -10.651 8.549 1.00 97.38 105 LEU A N 1
ATOM 801 C CA . LEU A 1 105 ? -4.462 -11.685 8.313 1.00 97.38 105 LEU A CA 1
ATOM 802 C C . LEU A 1 105 ? -4.835 -11.794 6.833 1.00 97.38 105 LEU A C 1
ATOM 804 O O . LEU A 1 105 ? -4.968 -12.902 6.308 1.00 97.38 105 LEU A O 1
ATOM 808 N N . ARG A 1 106 ? -4.969 -10.655 6.151 1.00 96.44 106 ARG A N 1
ATOM 809 C CA . ARG A 1 106 ? -5.246 -10.568 4.714 1.00 96.44 106 ARG A CA 1
ATOM 810 C C . ARG A 1 106 ? -4.171 -11.268 3.888 1.00 96.44 106 ARG A C 1
ATOM 812 O O . ARG A 1 106 ? -4.499 -12.130 3.072 1.00 96.44 106 ARG A O 1
ATOM 819 N N . TRP A 1 107 ? -2.900 -10.964 4.143 1.00 96.94 107 TRP A N 1
ATOM 820 C CA . TRP A 1 107 ? -1.792 -11.605 3.438 1.00 96.94 107 TRP A CA 1
ATOM 821 C C . TRP A 1 107 ? -1.651 -13.082 3.787 1.00 96.94 107 TRP A C 1
ATOM 823 O O . TRP A 1 107 ? -1.576 -13.904 2.877 1.00 96.94 107 TRP A O 1
ATOM 833 N N . LYS A 1 108 ? -1.722 -13.447 5.072 1.00 97.19 108 LYS A N 1
ATOM 834 C CA . LYS A 1 108 ? -1.705 -14.850 5.512 1.00 97.19 108 LYS A CA 1
ATOM 835 C C . LYS A 1 108 ? -2.783 -15.673 4.807 1.00 97.19 108 LYS A C 1
ATOM 837 O O . LYS A 1 108 ? -2.500 -16.763 4.321 1.00 97.19 108 LYS A O 1
ATOM 842 N N . THR A 1 109 ? -3.997 -15.134 4.710 1.00 96.62 109 THR A N 1
ATOM 843 C CA . THR A 1 109 ? -5.111 -15.787 4.008 1.00 96.62 109 THR A CA 1
ATOM 844 C C . THR A 1 109 ? -4.818 -15.918 2.517 1.00 96.62 109 THR A C 1
ATOM 846 O O . THR A 1 109 ? -4.967 -16.998 1.957 1.00 96.62 109 THR A O 1
ATOM 849 N N . ARG A 1 110 ? -4.340 -14.850 1.868 1.00 95.56 110 ARG A N 1
ATOM 850 C CA . ARG A 1 110 ? -4.006 -14.874 0.440 1.00 95.56 110 ARG A CA 1
ATOM 851 C C . ARG A 1 110 ? -2.942 -15.926 0.108 1.00 95.56 110 ARG A C 1
ATOM 853 O O . ARG A 1 110 ? -3.114 -16.675 -0.850 1.00 95.56 110 ARG A O 1
ATOM 860 N N . PHE A 1 111 ? -1.883 -16.015 0.912 1.00 96.19 111 PHE A N 1
ATOM 861 C CA . PHE A 1 111 ? -0.849 -17.042 0.761 1.00 96.19 111 PHE A CA 1
ATOM 862 C C . PHE A 1 111 ? -1.382 -18.451 1.033 1.00 96.19 111 PHE A C 1
ATOM 864 O O . PHE A 1 111 ? -1.067 -19.370 0.280 1.00 96.19 111 PHE A O 1
ATOM 871 N N . ALA A 1 112 ? -2.236 -18.630 2.047 1.00 95.75 112 ALA A N 1
ATOM 872 C CA . ALA A 1 112 ? -2.886 -19.914 2.320 1.00 95.75 112 ALA A CA 1
ATOM 873 C C . ALA A 1 112 ? -3.777 -20.391 1.156 1.00 95.75 112 ALA A C 1
ATOM 875 O O . ALA A 1 112 ? -3.919 -21.592 0.946 1.00 95.75 112 ALA A O 1
ATOM 876 N N . CYS A 1 113 ? -4.317 -19.463 0.360 1.00 95.31 113 CYS A N 1
ATOM 877 C CA . CYS A 1 113 ? -5.062 -19.754 -0.867 1.00 95.31 113 CYS A CA 1
ATOM 878 C C . CYS A 1 113 ? -4.171 -20.022 -2.098 1.00 95.31 113 CYS A C 1
ATOM 880 O O . CYS A 1 113 ? -4.688 -20.135 -3.207 1.00 95.31 113 CYS A O 1
ATOM 882 N N . GLY A 1 114 ? -2.848 -20.118 -1.934 1.00 94.31 114 GLY A N 1
ATOM 883 C CA . GLY A 1 114 ? -1.921 -20.501 -3.002 1.00 94.31 114 GLY A CA 1
ATOM 884 C C . GLY A 1 114 ? -1.356 -19.346 -3.830 1.00 94.31 114 GLY A C 1
ATOM 885 O O . GLY A 1 114 ? -0.709 -19.601 -4.843 1.00 94.31 114 GLY A O 1
ATOM 886 N N . PHE A 1 115 ? -1.558 -18.089 -3.423 1.00 93.94 115 PHE A N 1
ATOM 887 C CA . PHE A 1 115 ? -0.909 -16.955 -4.085 1.00 93.94 115 PHE A CA 1
ATOM 888 C C . PHE A 1 115 ? 0.616 -17.036 -3.953 1.00 93.94 115 PHE A C 1
ATOM 890 O O . PHE A 1 115 ? 1.148 -17.181 -2.851 1.00 93.94 115 PHE A O 1
ATOM 897 N N . LYS A 1 116 ? 1.313 -16.890 -5.080 1.00 94.12 116 LYS A N 1
ATOM 898 C CA . LYS A 1 116 ? 2.773 -16.855 -5.167 1.00 94.12 116 LYS A CA 1
ATOM 899 C C . LYS A 1 116 ? 3.181 -15.612 -5.960 1.00 94.12 116 LYS A C 1
ATOM 901 O O . LYS A 1 116 ? 2.955 -15.586 -7.169 1.00 94.12 116 LYS A O 1
ATOM 906 N N . PRO A 1 117 ? 3.717 -14.563 -5.313 1.00 93.75 117 PRO A N 1
ATOM 907 C CA . PRO A 1 117 ? 4.111 -13.344 -6.013 1.00 93.75 117 PRO A CA 1
ATOM 908 C C . PRO A 1 117 ? 5.221 -13.594 -7.045 1.00 93.75 117 PRO A C 1
ATOM 910 O O . PRO A 1 117 ? 5.305 -12.864 -8.023 1.00 93.75 117 PRO A O 1
ATOM 913 N N . GLU A 1 118 ? 6.018 -14.650 -6.878 1.00 92.62 118 GLU A N 1
ATOM 914 C CA . GLU A 1 118 ? 7.094 -15.038 -7.796 1.00 92.62 118 GLU A CA 1
ATOM 915 C C . GLU A 1 118 ? 6.577 -15.593 -9.130 1.00 92.62 118 GLU A C 1
ATOM 917 O O . GLU A 1 118 ? 7.275 -15.515 -10.136 1.00 92.62 118 GLU A O 1
ATOM 922 N N . ASP A 1 119 ? 5.344 -16.107 -9.162 1.00 93.06 119 ASP A N 1
ATOM 923 C CA . ASP A 1 119 ? 4.719 -16.614 -10.389 1.00 93.06 119 ASP A CA 1
ATOM 924 C C . ASP A 1 119 ? 4.111 -15.469 -11.230 1.00 93.06 119 ASP A C 1
ATOM 926 O O . ASP A 1 119 ? 3.571 -15.686 -12.322 1.00 93.06 119 ASP A O 1
ATOM 930 N N . ILE A 1 120 ? 4.154 -14.227 -10.731 1.00 91.06 120 ILE A N 1
ATOM 931 C CA . ILE A 1 120 ? 3.576 -13.068 -11.408 1.00 91.06 120 ILE A CA 1
ATOM 932 C C . ILE A 1 120 ? 4.514 -12.575 -12.504 1.00 91.06 120 ILE A C 1
ATOM 934 O O . ILE A 1 120 ? 5.513 -11.909 -12.260 1.00 91.06 120 ILE A O 1
ATOM 938 N N . ILE A 1 121 ? 4.119 -12.848 -13.746 1.00 90.56 121 ILE A N 1
ATOM 939 C CA . ILE A 1 121 ? 4.783 -12.316 -14.936 1.00 90.56 121 ILE A CA 1
ATOM 940 C C . ILE A 1 121 ? 4.248 -10.915 -15.238 1.00 90.56 121 ILE A C 1
ATOM 942 O O . ILE A 1 121 ? 3.040 -10.731 -15.471 1.00 90.56 121 ILE A O 1
ATOM 946 N N . MET A 1 122 ? 5.162 -9.947 -15.268 1.00 91.75 122 MET A N 1
ATOM 947 C CA . MET A 1 122 ? 4.879 -8.573 -15.665 1.00 91.75 122 MET A CA 1
ATOM 948 C C . MET A 1 122 ? 4.688 -8.463 -17.182 1.00 91.75 122 MET A C 1
ATOM 950 O O . MET A 1 122 ? 5.489 -9.014 -17.936 1.00 91.75 122 MET A O 1
ATOM 954 N N . PRO A 1 123 ? 3.642 -7.764 -17.665 1.00 91.88 123 PRO A N 1
ATOM 955 C CA . PRO A 1 123 ? 3.479 -7.525 -19.096 1.00 91.88 123 PRO A CA 1
ATOM 956 C C . PRO A 1 123 ? 4.625 -6.673 -19.656 1.00 91.88 123 PRO A C 1
ATOM 958 O O . PRO A 1 123 ? 4.916 -5.619 -19.094 1.00 91.88 123 PRO A O 1
ATOM 961 N N . GLU A 1 124 ? 5.200 -7.061 -20.802 1.00 94.06 124 GLU A N 1
ATOM 962 C CA . GLU A 1 124 ? 6.334 -6.342 -21.420 1.00 94.06 124 GLU A CA 1
ATOM 963 C C . GLU A 1 124 ? 6.026 -4.859 -21.655 1.00 94.06 124 GLU A C 1
ATOM 965 O O . GLU A 1 124 ? 6.854 -3.988 -21.399 1.00 94.06 124 GLU A O 1
ATOM 970 N N . ARG A 1 125 ? 4.773 -4.556 -22.011 1.00 93.31 125 ARG A N 1
ATOM 971 C CA . ARG A 1 125 ? 4.293 -3.185 -22.198 1.00 93.31 125 ARG A CA 1
ATOM 972 C C . ARG A 1 125 ? 4.533 -2.282 -20.985 1.00 93.31 125 ARG A C 1
ATOM 974 O O . ARG A 1 125 ? 4.623 -1.075 -21.157 1.00 93.31 125 ARG A O 1
ATOM 981 N N . PHE A 1 126 ? 4.631 -2.818 -19.767 1.00 94.56 126 PHE A N 1
ATOM 982 C CA . PHE A 1 126 ? 4.905 -1.997 -18.582 1.00 94.56 126 PHE A CA 1
ATOM 983 C C . PHE A 1 126 ? 6.315 -1.410 -18.626 1.00 94.56 126 PHE A C 1
ATOM 985 O O . PHE A 1 126 ? 6.513 -0.310 -18.132 1.00 94.56 126 PHE A O 1
ATOM 992 N N . TYR A 1 127 ? 7.266 -2.105 -19.250 1.00 96.69 127 TYR A N 1
ATOM 993 C CA . TYR A 1 127 ? 8.653 -1.668 -19.394 1.00 96.69 127 TYR A CA 1
ATOM 994 C C . TYR A 1 127 ? 8.869 -0.709 -20.574 1.00 96.69 127 TYR A C 1
ATOM 996 O O . TYR A 1 127 ? 9.914 -0.071 -20.664 1.00 96.69 127 TYR A O 1
ATOM 1004 N N . GLU A 1 128 ? 7.898 -0.611 -21.483 1.00 96.31 128 GLU A N 1
ATOM 1005 C CA . GLU A 1 128 ? 7.952 0.232 -22.686 1.00 96.31 128 GLU A CA 1
ATOM 1006 C C . GLU A 1 128 ? 7.323 1.617 -22.474 1.00 96.31 128 GLU A C 1
ATOM 1008 O O . GLU A 1 128 ? 7.400 2.481 -23.346 1.00 96.31 128 GLU A O 1
ATOM 1013 N N . ILE A 1 129 ? 6.661 1.833 -21.335 1.00 94.06 129 ILE A N 1
ATOM 1014 C CA . ILE A 1 129 ? 5.968 3.087 -21.038 1.00 94.06 129 ILE A CA 1
ATOM 1015 C C . ILE A 1 129 ? 6.981 4.180 -20.687 1.00 94.06 129 ILE A C 1
ATOM 1017 O O . ILE A 1 129 ? 7.901 3.982 -19.895 1.00 94.06 129 ILE A O 1
ATOM 1021 N N . GLU A 1 130 ? 6.754 5.372 -21.230 1.00 95.12 130 GLU A N 1
ATOM 1022 C CA . GLU A 1 130 ? 7.405 6.597 -20.780 1.00 95.12 130 GLU A CA 1
ATOM 1023 C C . GLU A 1 130 ? 6.459 7.373 -19.856 1.00 95.12 130 GLU A C 1
ATOM 1025 O O . GLU A 1 130 ? 5.270 7.540 -20.138 1.00 95.12 130 GLU A O 1
ATOM 1030 N N . THR A 1 131 ? 6.984 7.818 -18.718 1.00 94.25 131 THR A N 1
ATOM 1031 C CA . THR A 1 131 ? 6.223 8.481 -17.653 1.00 94.25 131 THR A CA 1
ATOM 1032 C C . THR A 1 131 ? 6.684 9.928 -17.474 1.00 94.25 131 THR A C 1
ATOM 1034 O O . THR A 1 131 ? 7.646 10.379 -18.090 1.00 94.25 131 THR A O 1
ATOM 1037 N N . LEU A 1 132 ? 6.068 10.660 -16.540 1.00 91.19 132 LEU A N 1
ATOM 1038 C CA . LEU A 1 132 ? 6.550 11.985 -16.116 1.00 91.19 132 LEU A CA 1
ATOM 1039 C C . LEU A 1 132 ? 7.982 11.963 -15.539 1.00 91.19 132 LEU A C 1
ATOM 1041 O O . LEU A 1 132 ? 8.616 13.014 -15.444 1.00 91.19 132 LEU A O 1
ATOM 1045 N N . LYS A 1 133 ? 8.478 10.788 -15.130 1.00 91.62 133 LYS A N 1
ATOM 1046 C CA . LYS A 1 133 ? 9.842 10.567 -14.626 1.00 91.62 133 LYS A CA 1
ATOM 1047 C C . LYS A 1 133 ? 10.820 10.143 -15.736 1.00 91.62 133 LYS A C 1
ATOM 1049 O O . LYS A 1 133 ? 12.002 9.970 -15.453 1.00 91.62 133 LYS A O 1
ATOM 1054 N N . GLY A 1 134 ? 10.341 9.998 -16.974 1.00 94.06 134 GLY A N 1
ATOM 1055 C CA . GLY A 1 134 ? 11.075 9.418 -18.096 1.00 94.06 134 GLY A CA 1
ATOM 1056 C C . GLY A 1 134 ? 10.744 7.933 -18.314 1.00 94.06 134 GLY A C 1
ATOM 1057 O O . GLY A 1 134 ? 9.712 7.455 -17.819 1.00 94.06 134 GLY A O 1
ATOM 1058 N N . PRO A 1 135 ? 11.583 7.208 -19.077 1.00 96.44 135 PRO A N 1
ATOM 1059 C CA . PRO A 1 135 ? 11.383 5.789 -19.347 1.00 96.44 135 PRO A CA 1
ATOM 1060 C C . PRO A 1 135 ? 11.494 4.960 -18.066 1.00 96.44 135 PRO A C 1
ATOM 1062 O O . PRO A 1 135 ? 12.236 5.316 -17.146 1.00 96.44 135 PRO A O 1
ATOM 1065 N N . ILE A 1 136 ? 10.773 3.841 -18.033 1.00 97.19 136 ILE A N 1
ATOM 1066 C CA . ILE A 1 136 ? 10.797 2.899 -16.912 1.00 97.19 136 ILE A CA 1
ATOM 1067 C C . ILE A 1 136 ? 12.209 2.361 -16.696 1.00 97.19 136 ILE A C 1
ATOM 1069 O O . ILE A 1 136 ? 12.863 1.857 -17.613 1.00 97.19 136 ILE A O 1
ATOM 1073 N N . ASP A 1 137 ? 12.676 2.445 -15.455 1.00 96.69 137 ASP A N 1
ATOM 1074 C CA . ASP A 1 137 ? 13.939 1.841 -15.059 1.00 96.69 137 ASP A CA 1
ATOM 1075 C C . ASP A 1 137 ? 13.722 0.361 -14.749 1.00 96.69 137 ASP A C 1
ATOM 1077 O O . ASP A 1 137 ? 13.184 0.007 -13.701 1.00 96.69 137 ASP A O 1
ATOM 1081 N N . ARG A 1 138 ? 14.149 -0.508 -15.671 1.00 97.12 138 ARG A N 1
ATOM 1082 C CA . ARG A 1 138 ? 13.971 -1.961 -15.538 1.00 97.12 138 ARG A CA 1
ATOM 1083 C C . ARG A 1 138 ? 14.586 -2.510 -14.252 1.00 97.12 138 ARG A C 1
ATOM 1085 O O . ARG A 1 138 ? 13.936 -3.280 -13.560 1.00 97.12 138 ARG A O 1
ATOM 1092 N N . ALA A 1 139 ? 15.802 -2.084 -13.907 1.00 97.50 139 ALA A N 1
ATOM 1093 C CA . ALA A 1 139 ? 16.505 -2.605 -12.737 1.00 97.50 139 ALA A CA 1
ATOM 1094 C C . ALA A 1 139 ? 15.797 -2.202 -11.438 1.00 97.50 139 ALA A C 1
ATOM 1096 O O . ALA A 1 139 ? 15.620 -3.025 -10.540 1.00 97.50 139 ALA A O 1
ATOM 1097 N N . PHE A 1 140 ? 15.346 -0.949 -11.351 1.00 97.88 140 PHE A N 1
ATOM 1098 C CA . PHE A 1 140 ? 14.553 -0.488 -10.214 1.00 97.88 140 PHE A CA 1
ATOM 1099 C C . PHE A 1 140 ? 13.192 -1.189 -10.146 1.00 97.88 140 PHE A C 1
ATOM 1101 O O . PHE A 1 140 ? 12.757 -1.580 -9.066 1.00 97.88 140 PHE A O 1
ATOM 1108 N N . PHE A 1 141 ? 12.526 -1.371 -11.287 1.00 97.75 141 PHE A N 1
ATOM 1109 C CA . PHE A 1 141 ? 11.213 -2.000 -11.343 1.00 97.75 141 PHE A CA 1
ATOM 1110 C C . PHE A 1 141 ? 11.257 -3.482 -10.952 1.00 97.75 141 PHE A C 1
ATOM 1112 O O . PHE A 1 141 ? 10.479 -3.914 -10.103 1.00 97.75 141 PHE A O 1
ATOM 1119 N N . ASP A 1 142 ? 12.203 -4.243 -11.498 1.00 97.62 142 ASP A N 1
ATOM 1120 C CA . ASP A 1 142 ? 12.391 -5.653 -11.149 1.00 97.62 142 ASP A CA 1
ATOM 1121 C C . ASP A 1 142 ? 12.778 -5.804 -9.669 1.00 97.62 142 ASP A C 1
ATOM 1123 O O . ASP A 1 142 ? 12.248 -6.672 -8.971 1.00 97.62 142 ASP A O 1
ATOM 1127 N N . GLY A 1 143 ? 13.623 -4.900 -9.158 1.00 98.12 143 GLY A N 1
ATOM 1128 C CA . GLY A 1 143 ? 13.950 -4.819 -7.735 1.00 98.12 143 GLY A CA 1
ATOM 1129 C C . GLY A 1 143 ? 12.724 -4.551 -6.856 1.00 98.12 143 GLY A C 1
ATOM 1130 O O . GLY A 1 143 ? 12.538 -5.233 -5.851 1.00 98.12 143 GLY A O 1
ATOM 1131 N N . LEU A 1 144 ? 11.838 -3.627 -7.252 1.00 97.88 144 LEU A N 1
ATOM 1132 C CA . LEU A 1 144 ? 10.597 -3.339 -6.520 1.00 97.88 144 LEU A CA 1
ATOM 1133 C C . LEU A 1 144 ? 9.696 -4.566 -6.410 1.00 97.88 144 LEU A C 1
ATOM 1135 O O . LEU A 1 144 ? 9.133 -4.817 -5.346 1.00 97.88 144 LEU A O 1
ATOM 1139 N N . ILE A 1 145 ? 9.547 -5.321 -7.497 1.00 97.56 145 ILE A N 1
ATOM 1140 C CA . ILE A 1 145 ? 8.715 -6.527 -7.528 1.00 97.56 145 ILE A CA 1
ATOM 1141 C C . ILE A 1 145 ? 9.266 -7.560 -6.544 1.00 97.56 145 ILE A C 1
ATOM 1143 O O . ILE A 1 145 ? 8.511 -8.090 -5.727 1.00 97.56 145 ILE A O 1
ATOM 1147 N N . GLN A 1 146 ? 10.578 -7.805 -6.579 1.00 97.75 146 GLN A N 1
ATOM 1148 C CA . GLN A 1 146 ? 11.247 -8.758 -5.691 1.00 97.75 146 GLN A CA 1
ATOM 1149 C C . GLN A 1 146 ? 11.168 -8.328 -4.222 1.00 97.75 146 GLN A C 1
ATOM 1151 O O . GLN A 1 146 ? 10.762 -9.113 -3.362 1.00 97.75 146 GLN A O 1
ATOM 1156 N N . GLU A 1 147 ? 11.495 -7.072 -3.923 1.00 98.25 147 GLU A N 1
ATOM 1157 C CA . GLU A 1 147 ? 11.498 -6.560 -2.553 1.00 98.25 147 GLU A CA 1
ATOM 1158 C C . GLU A 1 147 ? 10.090 -6.454 -1.974 1.00 98.25 147 GLU A C 1
ATOM 1160 O O . GLU A 1 147 ? 9.875 -6.780 -0.804 1.00 98.25 147 GLU A O 1
ATOM 1165 N N . TYR A 1 148 ? 9.099 -6.072 -2.782 1.00 98.00 148 TYR A N 1
ATOM 1166 C CA . TYR A 1 148 ? 7.720 -6.051 -2.317 1.00 98.00 148 TYR A CA 1
ATOM 1167 C C . TYR A 1 148 ? 7.203 -7.468 -2.072 1.00 98.00 148 TYR A C 1
ATOM 1169 O O . TYR A 1 148 ? 6.585 -7.691 -1.034 1.00 98.00 148 TYR A O 1
ATOM 1177 N N . ALA A 1 149 ? 7.522 -8.437 -2.944 1.00 97.56 149 ALA A N 1
ATOM 1178 C CA . ALA A 1 149 ? 7.211 -9.854 -2.740 1.00 97.56 149 ALA A CA 1
ATOM 1179 C C . ALA A 1 149 ? 7.806 -10.399 -1.428 1.00 97.56 149 ALA A C 1
ATOM 1181 O O . ALA A 1 149 ? 7.099 -11.049 -0.650 1.00 97.56 149 ALA A O 1
ATOM 1182 N N . ARG A 1 150 ? 9.074 -10.081 -1.135 1.00 97.81 150 ARG A N 1
ATOM 1183 C CA . ARG A 1 150 ? 9.724 -10.415 0.142 1.00 97.81 150 ARG A CA 1
ATOM 1184 C C . ARG A 1 150 ? 8.985 -9.782 1.322 1.00 97.81 150 ARG A C 1
ATOM 1186 O O . ARG A 1 150 ?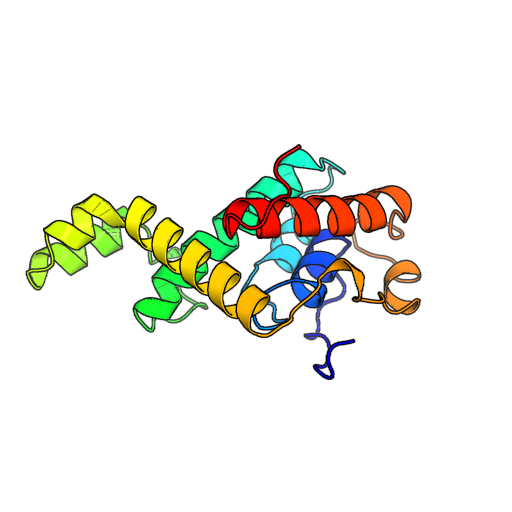 8.613 -10.481 2.265 1.00 97.81 150 ARG A O 1
ATOM 1193 N N . ALA A 1 151 ? 8.707 -8.483 1.245 1.00 97.69 151 ALA A N 1
ATOM 1194 C CA . ALA A 1 151 ? 8.071 -7.734 2.322 1.00 97.69 151 ALA A CA 1
ATOM 1195 C C . ALA A 1 151 ? 6.665 -8.255 2.675 1.00 97.69 151 ALA A C 1
ATOM 1197 O O . ALA A 1 151 ? 6.331 -8.374 3.855 1.00 97.69 151 ALA A O 1
ATOM 1198 N N . ILE A 1 152 ? 5.842 -8.620 1.684 1.00 97.00 152 ILE A N 1
ATOM 1199 C CA . ILE A 1 152 ? 4.501 -9.177 1.943 1.00 97.00 152 ILE A CA 1
ATOM 1200 C C . ILE A 1 152 ? 4.559 -10.598 2.527 1.00 97.00 152 ILE A C 1
ATOM 1202 O O . ILE A 1 152 ? 3.686 -10.968 3.315 1.00 97.00 152 ILE A O 1
ATOM 1206 N N . ARG A 1 153 ? 5.593 -11.393 2.209 1.00 96.00 153 ARG A N 1
ATOM 1207 C CA . ARG A 1 153 ? 5.821 -12.708 2.838 1.00 96.00 153 ARG A CA 1
ATOM 1208 C C . ARG A 1 153 ? 6.222 -12.572 4.299 1.00 96.00 153 ARG A C 1
ATOM 1210 O O . ARG A 1 153 ? 5.688 -13.290 5.144 1.00 96.00 153 ARG A O 1
ATOM 1217 N N . GLU A 1 154 ? 7.137 -11.654 4.596 1.00 96.19 154 GLU A N 1
ATOM 1218 C CA . GLU A 1 154 ? 7.528 -11.326 5.970 1.00 96.19 154 GLU A CA 1
ATOM 1219 C C . GLU A 1 154 ? 6.322 -10.834 6.771 1.00 96.19 154 GLU A C 1
ATOM 1221 O O . GLU A 1 154 ? 6.069 -11.309 7.878 1.00 96.19 154 GLU A O 1
ATOM 1226 N N . LEU A 1 155 ? 5.509 -9.959 6.173 1.00 94.88 155 LEU A N 1
ATOM 1227 C CA . LEU A 1 155 ? 4.266 -9.471 6.759 1.00 94.88 155 LEU A CA 1
ATOM 1228 C C . LEU A 1 155 ? 3.285 -10.606 7.089 1.00 94.88 155 LEU A C 1
ATOM 1230 O O . LEU A 1 155 ? 2.685 -10.599 8.162 1.00 94.88 155 LEU A O 1
ATOM 1234 N N . ALA A 1 156 ? 3.142 -11.591 6.203 1.00 94.62 156 ALA A N 1
ATOM 1235 C CA . ALA A 1 156 ? 2.291 -12.759 6.423 1.00 94.62 156 ALA A CA 1
ATOM 1236 C C . ALA A 1 156 ? 2.837 -13.749 7.468 1.00 94.62 156 ALA A C 1
ATOM 1238 O O . ALA A 1 156 ? 2.125 -14.681 7.850 1.00 94.62 156 ALA A O 1
ATOM 1239 N N . GLY A 1 157 ? 4.089 -13.585 7.914 1.00 89.56 157 GLY A N 1
ATOM 1240 C CA . GLY A 1 157 ? 4.788 -14.572 8.739 1.00 89.56 157 GLY A CA 1
ATOM 1241 C C . GLY A 1 157 ? 5.132 -15.855 7.975 1.00 89.56 157 GLY A C 1
ATOM 1242 O O . GLY A 1 157 ? 5.316 -16.902 8.588 1.00 89.56 157 GLY A O 1
ATOM 1243 N N . THR A 1 158 ? 5.187 -15.788 6.642 1.00 76.25 158 THR A N 1
ATOM 1244 C CA . THR A 1 158 ? 5.548 -16.900 5.745 1.00 76.25 158 THR A CA 1
ATOM 1245 C C . THR A 1 158 ? 6.921 -16.696 5.100 1.00 76.25 158 THR A C 1
ATOM 1247 O O . THR A 1 158 ? 7.224 -17.320 4.084 1.00 76.25 158 THR A O 1
ATOM 1250 N N . GLY A 1 159 ? 7.727 -15.772 5.631 1.00 60.31 159 GLY A N 1
ATOM 1251 C CA . GLY A 1 159 ? 9.136 -15.656 5.268 1.00 60.31 159 GLY A CA 1
ATOM 1252 C C . GLY A 1 159 ? 9.860 -16.939 5.665 1.00 60.31 159 GLY A C 1
ATOM 1253 O O . GLY A 1 159 ? 9.611 -17.476 6.745 1.00 60.31 159 GLY A O 1
ATOM 1254 N N . SER A 1 160 ? 10.704 -17.461 4.779 1.00 45.09 160 SER A N 1
ATOM 1255 C CA . SER A 1 160 ? 11.576 -18.592 5.089 1.00 45.09 160 SER A CA 1
ATOM 1256 C C . SER A 1 160 ? 12.323 -18.310 6.390 1.00 45.09 160 SER A C 1
ATOM 1258 O O . SER A 1 160 ? 12.974 -17.271 6.505 1.00 45.09 160 SER A O 1
ATOM 1260 N N . ALA A 1 161 ? 12.240 -19.231 7.354 1.00 38.38 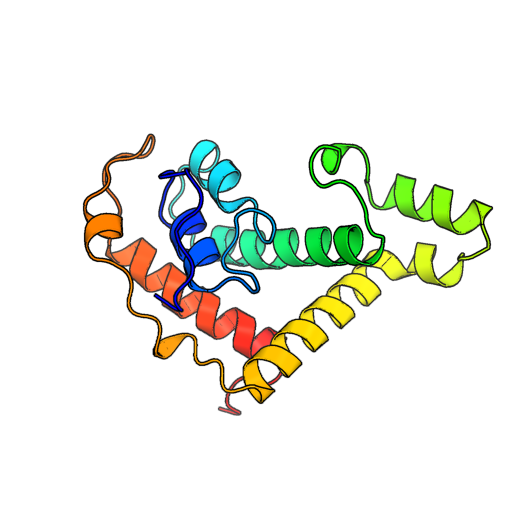161 ALA A N 1
ATOM 1261 C CA . ALA A 1 161 ? 13.297 -19.352 8.345 1.00 38.38 161 ALA A CA 1
ATOM 1262 C C . ALA A 1 161 ? 14.596 -19.528 7.547 1.00 38.38 161 ALA A C 1
ATOM 1264 O O . ALA A 1 161 ? 14.715 -20.496 6.792 1.00 38.38 161 ALA A O 1
ATOM 1265 N N . GLY A 1 162 ? 15.466 -18.518 7.599 1.00 35.38 162 GLY A N 1
ATOM 1266 C CA . GLY A 1 162 ? 16.838 -18.649 7.120 1.00 35.38 162 GLY A CA 1
ATOM 1267 C C . GLY A 1 162 ? 17.584 -19.704 7.920 1.00 35.38 162 GLY A C 1
ATOM 1268 O O . GLY A 1 162 ? 17.212 -19.916 9.099 1.00 35.38 162 GLY A O 1
#

Foldseek 3Di:
DVPDDADPALQALLLLLCLQPPLVSDCLQAVSNVCSVPDLDLDLVVSLVRSLVRNLLSQLCVVVVHDPVCSVVPDLQVVLVVCVVVPNNVCSVCSNVVSLVSLLVSLLVCVVVPDQLVVGDRDPVSQVDQHPSGGYDPVSSVSNSVVNSQVSCVSNVNHDPD

Sequence (162 aa):
MLGQEMAGYATGEVFFTSQALGLRHSHLDSGGYAYDQKEKSKDMAKAIDFLLKDEQGRVLLTSMVACLFARNVYTDELLATCLKTVGYGTLAENLGPVARHIQQLRWKTRFACGFKPEDIIMPERFYEIETLKGPIDRAFFDGLIQEYARAIRELAGTGSAG

pLDDT: mean 93.16, std 9.82, range [35.38, 98.38]

Secondary structure (DSSP, 8-state):
--SPPPPS----HHHHHHHHHSTTSSTTT--HHHHHHH--S--HHHHHHHHHHHHHHHHHHHHTT--GGGTTT--HHHHHHHHHHTT-HHHHT-HHHHHHHHHHHHHHHHHHTT--GGG-PPPGGGTS-EETTEE--HHHHHHHHHHHHHHHHHHTT-S---